Protein AF-A0A2T1E1S4-F1 (afdb_monomer)

Foldseek 3Di:
DAEEEAEDAAAACVDDDPNVVVVVVCVVCVVVVYHYAYEYDPVRQVNNPDPRYHHPDPDD

Secondary structure (DSSP, 8-state):
--EEEEE-S---TTSSSHHHHHHHHHHHHHHTT-EEEEEE-HHHHHHH--TTEEESS---

pLDDT: mean 83.72, std 11.53, range [42.34, 95.38]

Nearest PDB structures (foldseek):
  2gek-assembly1_A  TM=8.038E-01  e=6.725E-02  Mycolicibacterium smegmatis MC2 155
  4nc9-assembly5_A  TM=7.922E-01  e=1.147E-01  Mycolicibacterium smegmatis MC2 155
  4n9w-assembly1_A  TM=7.965E-01  e=3.568E-01  Mycolicibacterium smegmatis MC2 155
  7vfm-assembly2_C  TM=7.602E-01  e=1.187E+00  Staphylococcus aureus subsp. aureus USA300
  7qnt-assembly1_AAA  TM=6.929E-01  e=7.950E-01  Staphylococcus epidermidis

Mean predicted aligned error: 5.13 Å

Radius of gyration: 11.21 Å; Cα contacts (8 Å, |Δi|>4): 86; chains: 1; bounding box: 27×29×24 Å

Organism: NCBI:txid2107698

Structure (mmCIF, N/CA/C/O backbone):
data_AF-A0A2T1E1S4-F1
#
_entry.id   AF-A0A2T1E1S4-F1
#
l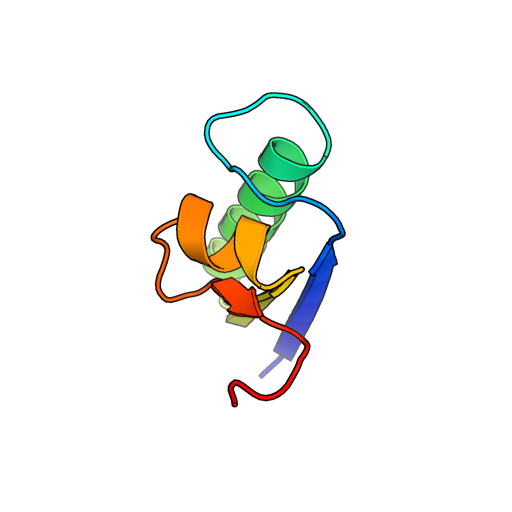oop_
_atom_site.group_PDB
_atom_site.id
_atom_site.type_symbol
_atom_site.label_atom_id
_atom_site.label_alt_id
_atom_site.label_comp_id
_atom_site.label_asym_id
_atom_site.label_entity_id
_atom_site.label_seq_id
_atom_site.pdbx_PDB_ins_code
_atom_site.Cartn_x
_atom_site.Cartn_y
_atom_site.Cartn_z
_atom_site.occupancy
_atom_site.B_iso_or_equiv
_atom_site.auth_seq_id
_atom_site.auth_comp_id
_atom_site.auth_asym_id
_atom_site.auth_atom_id
_atom_site.pdbx_PDB_model_num
ATOM 1 N N . MET A 1 1 ? -18.250 -1.097 8.333 1.00 75.75 1 MET A N 1
ATOM 2 C CA . MET A 1 1 ? -16.779 -1.133 8.187 1.00 75.75 1 MET A CA 1
ATOM 3 C C . MET A 1 1 ? -16.465 -0.829 6.732 1.00 75.75 1 MET A C 1
ATOM 5 O O . MET A 1 1 ? -17.060 -1.466 5.875 1.00 75.75 1 MET A O 1
ATOM 9 N N . ILE A 1 2 ? -15.647 0.187 6.452 1.00 91.69 2 ILE A N 1
ATOM 10 C CA . ILE A 1 2 ? -15.339 0.622 5.080 1.00 91.69 2 ILE A CA 1
ATOM 11 C C . ILE A 1 2 ? -14.005 -0.002 4.663 1.00 91.69 2 ILE A C 1
ATOM 13 O O . ILE A 1 2 ? -13.038 0.063 5.422 1.00 91.69 2 ILE A O 1
ATOM 17 N N . HIS A 1 3 ? -13.971 -0.580 3.463 1.00 92.81 3 HIS A N 1
ATOM 18 C CA . HIS A 1 3 ? -12.754 -1.059 2.812 1.00 92.81 3 HIS A CA 1
ATOM 19 C C . HIS A 1 3 ? -12.534 -0.288 1.517 1.00 92.81 3 HIS A C 1
ATOM 21 O O . HIS A 1 3 ? -13.454 -0.156 0.711 1.00 92.81 3 HIS A O 1
ATOM 27 N N . VAL A 1 4 ? -11.315 0.206 1.320 1.00 94.19 4 VAL A N 1
ATOM 28 C CA . VAL A 1 4 ? -10.928 0.965 0.128 1.00 94.19 4 VAL A CA 1
ATOM 29 C C . VAL A 1 4 ? -9.836 0.217 -0.629 1.00 94.19 4 VAL A C 1
ATOM 31 O O . VAL A 1 4 ? -8.790 -0.110 -0.070 1.00 94.19 4 VAL A O 1
ATOM 34 N N . THR A 1 5 ? -10.055 -0.009 -1.920 1.00 93.00 5 THR A N 1
ATOM 35 C CA . THR A 1 5 ? -9.033 -0.533 -2.830 1.00 93.00 5 THR A CA 1
ATOM 36 C C . THR A 1 5 ? -8.481 0.606 -3.676 1.00 93.00 5 THR A C 1
ATOM 38 O O . THR A 1 5 ? -9.225 1.274 -4.389 1.00 93.00 5 THR A O 1
ATOM 41 N N . LEU A 1 6 ? -7.171 0.824 -3.597 1.00 91.69 6 LEU A N 1
ATOM 42 C CA . LEU A 1 6 ? -6.444 1.836 -4.361 1.00 91.69 6 LEU A CA 1
ATOM 43 C C . LEU A 1 6 ? -5.776 1.146 -5.554 1.00 91.69 6 LEU A C 1
ATOM 45 O O . LEU A 1 6 ? -4.903 0.309 -5.345 1.00 91.69 6 LEU A O 1
ATOM 49 N N . ILE A 1 7 ? -6.169 1.467 -6.788 1.00 90.06 7 ILE A N 1
ATOM 50 C CA . ILE A 1 7 ? -5.545 0.904 -7.997 1.00 90.06 7 ILE A CA 1
ATOM 51 C C . ILE A 1 7 ? -4.504 1.897 -8.518 1.00 90.06 7 ILE A C 1
ATOM 53 O O . ILE A 1 7 ? -4.851 3.025 -8.860 1.00 90.06 7 ILE A O 1
ATOM 57 N N . ALA A 1 8 ? -3.241 1.479 -8.587 1.00 86.38 8 ALA A N 1
ATOM 58 C CA . ALA A 1 8 ? -2.121 2.322 -9.003 1.00 86.38 8 ALA A CA 1
ATOM 59 C C . ALA A 1 8 ? -1.214 1.606 -10.017 1.00 86.38 8 ALA A C 1
ATOM 61 O O . ALA A 1 8 ? -0.952 0.412 -9.890 1.00 86.38 8 ALA A O 1
ATOM 62 N N . GLY A 1 9 ? -0.706 2.329 -11.021 1.00 82.00 9 GLY A N 1
ATOM 63 C CA . GLY A 1 9 ? 0.189 1.769 -12.045 1.00 82.00 9 GLY A CA 1
ATOM 64 C C . GLY A 1 9 ? 1.554 1.354 -11.484 1.00 82.00 9 GLY A C 1
ATOM 65 O O . GLY A 1 9 ? 1.876 0.166 -11.450 1.00 82.00 9 GLY A O 1
ATOM 66 N N . THR A 1 10 ? 2.330 2.334 -11.017 1.00 78.00 10 THR A N 1
ATOM 67 C CA . THR A 1 10 ? 3.552 2.137 -10.227 1.00 78.00 10 THR A CA 1
ATOM 68 C C . THR A 1 10 ? 3.261 2.438 -8.758 1.00 78.00 10 THR A C 1
ATOM 70 O O . THR A 1 10 ? 2.475 3.333 -8.438 1.00 78.00 10 THR A O 1
ATOM 73 N N . TYR A 1 11 ? 3.879 1.688 -7.850 1.00 79.94 11 TYR A N 1
ATOM 74 C CA . TYR A 1 11 ? 3.781 1.938 -6.416 1.00 79.94 11 TYR A CA 1
ATOM 75 C C . TYR A 1 11 ? 5.118 1.633 -5.749 1.00 79.94 11 TYR A C 1
ATOM 77 O O . TYR A 1 11 ? 5.408 0.497 -5.392 1.00 79.94 11 TYR A O 1
ATOM 85 N N . GLU A 1 12 ? 5.928 2.673 -5.586 1.00 79.50 12 GLU A N 1
ATOM 86 C CA . GLU A 1 12 ? 7.166 2.627 -4.821 1.00 79.50 12 GLU A CA 1
ATOM 87 C C . GLU A 1 12 ? 7.125 3.772 -3.793 1.00 79.50 12 GLU A C 1
ATOM 89 O O . GLU A 1 12 ? 7.362 4.925 -4.154 1.00 79.50 12 GLU A O 1
ATOM 94 N N . PRO A 1 13 ? 6.742 3.502 -2.528 1.00 68.75 13 PRO A N 1
ATOM 95 C CA . PRO A 1 13 ? 6.471 4.554 -1.540 1.00 68.75 13 PRO A CA 1
ATOM 96 C C . PRO A 1 13 ? 7.695 5.412 -1.186 1.00 68.75 13 PRO A C 1
ATOM 98 O O . PRO A 1 13 ? 7.549 6.508 -0.651 1.00 68.75 13 PRO A O 1
ATOM 101 N N . THR A 1 14 ? 8.899 4.917 -1.472 1.00 70.38 14 THR A N 1
ATOM 102 C CA . THR A 1 14 ? 10.175 5.625 -1.308 1.00 70.38 14 THR A CA 1
ATOM 103 C C . THR A 1 14 ? 10.423 6.666 -2.404 1.00 70.38 14 THR A C 1
ATOM 105 O O . THR A 1 14 ? 11.309 7.505 -2.244 1.00 70.38 14 THR A O 1
ATOM 108 N N . GLN A 1 15 ? 9.647 6.652 -3.495 1.00 74.00 15 GLN A N 1
ATOM 109 C CA . GLN A 1 15 ? 9.738 7.616 -4.590 1.00 74.00 15 GLN A CA 1
ATOM 110 C C . GLN A 1 15 ? 8.684 8.730 -4.474 1.00 74.00 15 GLN A C 1
ATOM 112 O O . GLN A 1 15 ? 7.573 8.541 -3.978 1.00 74.00 15 GLN A O 1
ATOM 117 N N . CYS A 1 16 ? 9.030 9.924 -4.962 1.00 71.94 16 CYS A N 1
ATOM 118 C CA . CYS A 1 16 ? 8.127 11.077 -4.999 1.00 71.94 16 CYS A CA 1
ATOM 119 C C . CYS A 1 16 ? 6.957 10.889 -5.987 1.00 71.94 16 CYS A C 1
ATOM 121 O O . CYS A 1 16 ? 7.020 10.092 -6.920 1.00 71.94 16 CYS A O 1
ATOM 123 N N . GLY A 1 17 ? 5.902 11.694 -5.818 1.00 83.19 17 GLY A N 1
ATOM 124 C CA . GLY A 1 17 ? 4.746 11.738 -6.720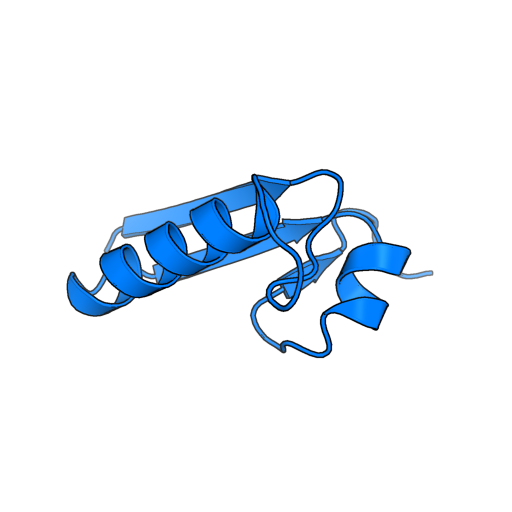 1.00 83.19 17 GLY A CA 1
ATOM 125 C C . GLY A 1 17 ? 3.577 10.870 -6.256 1.00 83.19 17 GLY A C 1
ATOM 126 O O . GLY A 1 17 ? 3.352 10.702 -5.058 1.00 83.19 17 GLY A O 1
ATOM 127 N N . VAL A 1 18 ? 2.833 10.309 -7.214 1.00 83.38 18 VAL A N 1
ATOM 128 C CA . VAL A 1 18 ? 1.557 9.612 -6.960 1.00 83.38 18 VAL A CA 1
ATOM 129 C C . VAL A 1 18 ? 1.708 8.438 -5.983 1.00 83.38 18 VAL A C 1
ATOM 131 O O . VAL A 1 18 ? 0.797 8.185 -5.196 1.00 83.38 18 VAL A O 1
ATOM 134 N N . ALA A 1 19 ? 2.854 7.747 -5.967 1.00 84.44 19 ALA A N 1
ATOM 135 C CA . ALA A 1 19 ? 3.118 6.664 -5.016 1.00 84.44 19 ALA A CA 1
ATOM 136 C C . ALA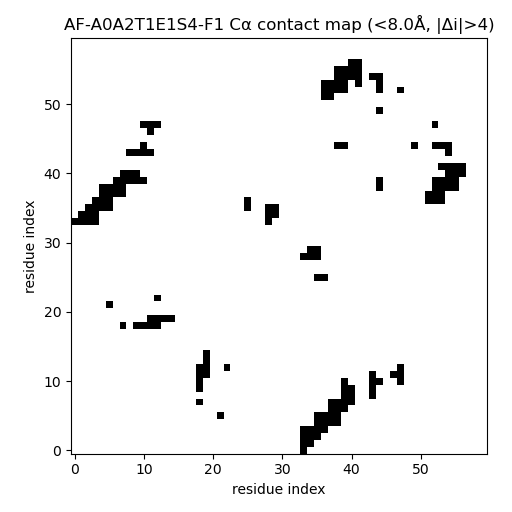 A 1 19 ? 3.184 7.164 -3.557 1.00 84.44 19 ALA A C 1
ATOM 138 O O . ALA A 1 19 ? 2.550 6.575 -2.679 1.00 84.44 19 ALA A O 1
ATOM 139 N N . ASN A 1 20 ? 3.870 8.287 -3.315 1.00 85.75 20 ASN A N 1
ATOM 140 C CA . ASN A 1 20 ? 3.934 8.948 -2.007 1.00 85.75 20 ASN A CA 1
ATOM 141 C C . ASN A 1 20 ? 2.556 9.474 -1.575 1.00 85.75 20 ASN A C 1
ATOM 143 O O . ASN A 1 20 ? 2.132 9.251 -0.443 1.00 85.75 20 ASN A O 1
ATOM 147 N N . ASP A 1 21 ? 1.808 10.108 -2.482 1.00 89.81 21 ASP A N 1
ATOM 148 C CA . ASP A 1 21 ? 0.455 10.588 -2.172 1.00 89.81 21 ASP A CA 1
ATOM 149 C C . ASP A 1 21 ? -0.499 9.430 -1.845 1.00 89.81 21 ASP A C 1
ATOM 151 O O . ASP A 1 21 ? -1.294 9.513 -0.905 1.00 89.81 21 ASP A O 1
ATOM 155 N N . THR A 1 22 ? -0.365 8.307 -2.555 1.00 90.44 22 THR A N 1
ATOM 156 C CA . THR A 1 22 ? -1.132 7.082 -2.292 1.00 90.44 22 THR A CA 1
ATOM 157 C C . THR A 1 22 ? -0.797 6.499 -0.916 1.00 90.44 22 THR A C 1
ATOM 159 O O . THR A 1 22 ? -1.706 6.101 -0.186 1.00 90.44 22 THR A O 1
ATOM 162 N N . ASP A 1 23 ? 0.477 6.476 -0.508 1.00 89.81 23 ASP A N 1
ATOM 163 C CA . ASP A 1 23 ? 0.854 6.007 0.832 1.00 89.81 23 ASP A CA 1
ATOM 164 C C . ASP A 1 23 ? 0.408 6.965 1.951 1.00 89.81 23 ASP A C 1
ATOM 166 O O . ASP A 1 23 ? -0.088 6.523 2.995 1.00 89.81 23 ASP A O 1
ATOM 170 N N . ARG A 1 24 ? 0.466 8.282 1.715 1.00 92.19 24 ARG A N 1
ATOM 171 C CA . ARG A 1 24 ? -0.085 9.290 2.636 1.00 92.19 24 ARG A CA 1
ATOM 172 C C . ARG A 1 24 ? -1.586 9.120 2.826 1.00 92.19 24 ARG A C 1
ATOM 174 O O . ARG A 1 24 ? -2.053 9.159 3.969 1.00 92.19 24 ARG A O 1
ATO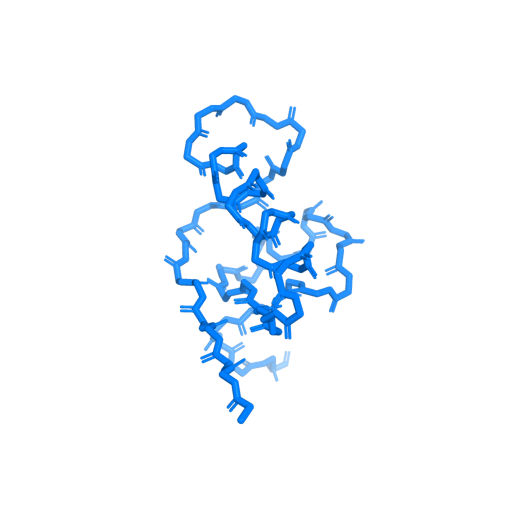M 181 N N . LEU A 1 25 ? -2.331 8.897 1.743 1.00 92.62 25 LEU A N 1
ATOM 182 C CA . LEU A 1 25 ? -3.765 8.616 1.788 1.00 92.6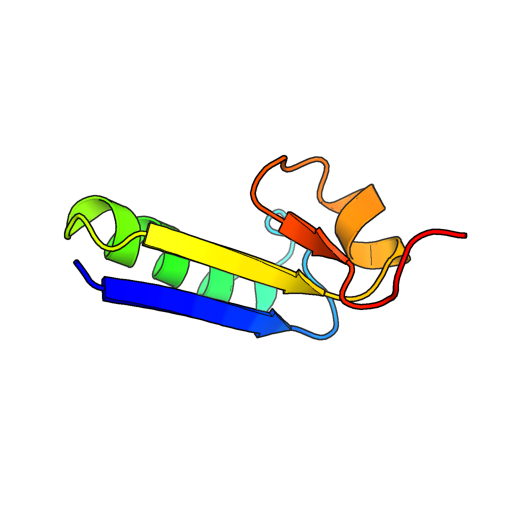2 25 LEU A CA 1
ATOM 183 C C . LEU A 1 25 ? -4.048 7.332 2.576 1.00 92.62 25 LEU A C 1
ATOM 185 O O . LEU A 1 25 ? -4.842 7.355 3.514 1.00 92.62 25 LEU A O 1
ATOM 189 N N . ARG A 1 26 ? -3.347 6.237 2.259 1.00 92.44 26 ARG A N 1
ATOM 190 C CA . ARG A 1 26 ? -3.454 4.949 2.966 1.00 92.44 26 ARG A CA 1
ATOM 191 C C . ARG A 1 26 ? -3.225 5.107 4.472 1.00 92.44 26 ARG A C 1
ATOM 193 O O . ARG A 1 26 ? -3.994 4.597 5.286 1.00 92.44 26 ARG A O 1
ATOM 200 N N . THR A 1 27 ? -2.203 5.872 4.845 1.00 92.00 27 THR A N 1
ATOM 201 C CA . THR A 1 27 ? -1.871 6.168 6.242 1.00 92.00 27 THR A CA 1
ATOM 202 C C . THR A 1 27 ? -2.981 6.954 6.943 1.00 92.00 27 THR A C 1
ATOM 204 O O . THR A 1 27 ? -3.312 6.655 8.090 1.00 92.00 27 THR A O 1
ATOM 207 N N . HIS A 1 28 ? -3.588 7.938 6.274 1.00 95.25 28 HIS A N 1
ATOM 208 C CA . HIS A 1 28 ? -4.705 8.700 6.842 1.00 95.25 28 HIS A CA 1
ATOM 209 C C . HIS A 1 28 ? -5.974 7.857 6.982 1.00 95.25 28 HIS A C 1
ATOM 211 O O . HIS A 1 28 ? -6.627 7.927 8.019 1.00 95.25 28 HIS A O 1
ATOM 217 N N . LEU A 1 29 ? -6.287 7.011 5.998 1.00 94.38 29 LEU A N 1
ATOM 218 C CA . LEU A 1 29 ? -7.409 6.072 6.080 1.00 94.38 29 LEU A CA 1
ATOM 219 C C . LEU A 1 29 ? -7.257 5.128 7.278 1.00 94.38 29 LEU A C 1
ATOM 221 O O . LEU A 1 29 ? -8.196 4.975 8.057 1.00 94.38 29 LEU A O 1
ATOM 225 N N . ASN A 1 30 ? -6.055 4.586 7.494 1.00 92.38 30 ASN A N 1
ATOM 226 C CA . ASN A 1 30 ? -5.780 3.725 8.643 1.00 92.38 30 ASN A CA 1
ATOM 227 C C . ASN A 1 30 ? -6.003 4.453 9.985 1.00 92.38 30 ASN A C 1
ATOM 229 O O . ASN A 1 30 ? -6.619 3.901 10.892 1.00 92.38 30 ASN A O 1
ATOM 233 N N . LYS A 1 31 ? -5.585 5.725 10.101 1.00 95.00 31 LYS A N 1
ATOM 234 C CA . LYS A 1 31 ? -5.843 6.556 11.298 1.00 95.00 31 LYS A CA 1
ATOM 235 C C . LYS A 1 31 ? -7.335 6.777 11.570 1.00 95.00 31 LYS A C 1
ATOM 237 O O . LYS A 1 31 ? -7.713 6.987 12.716 1.00 95.00 31 LYS A O 1
ATOM 242 N N . LEU A 1 32 ? -8.171 6.721 10.535 1.00 95.31 32 LEU A N 1
ATOM 243 C CA . LEU A 1 32 ? -9.629 6.817 10.637 1.00 95.31 32 LEU A CA 1
ATOM 244 C C . LEU A 1 32 ? -10.306 5.450 10.852 1.00 95.31 32 LEU A C 1
ATOM 246 O O . LEU A 1 32 ? -11.531 5.362 10.824 1.00 95.31 32 LEU A O 1
ATOM 250 N N . GLY A 1 33 ? -9.533 4.373 11.032 1.00 94.75 33 GLY A N 1
ATOM 251 C CA . GLY A 1 33 ? -10.057 3.010 11.156 1.00 94.75 33 GLY A CA 1
ATOM 252 C C . GLY A 1 33 ? -10.589 2.428 9.841 1.00 94.75 33 GLY A C 1
ATOM 253 O O . GLY A 1 33 ? -11.310 1.430 9.856 1.00 94.75 33 GLY A O 1
ATOM 254 N N . VAL A 1 34 ? -10.256 3.040 8.700 1.00 95.38 34 VAL A N 1
ATOM 255 C CA . VAL A 1 34 ? -10.629 2.557 7.368 1.00 95.38 34 VAL A CA 1
ATOM 256 C C . VAL A 1 34 ? -9.535 1.631 6.851 1.00 95.38 34 VAL A C 1
ATOM 258 O O . VAL A 1 34 ? -8.376 2.024 6.697 1.00 95.38 34 VAL A O 1
ATOM 261 N N . GLN A 1 35 ? -9.911 0.390 6.547 1.00 93.44 35 GLN A N 1
ATOM 262 C CA . GLN A 1 35 ? -8.985 -0.577 5.973 1.00 93.44 35 GLN A CA 1
ATOM 263 C C . GLN A 1 35 ? -8.747 -0.259 4.497 1.00 93.44 35 GLN A C 1
ATOM 265 O O . GLN A 1 35 ? -9.674 0.081 3.758 1.00 93.44 35 GLN A O 1
ATOM 270 N N . SER A 1 36 ? -7.496 -0.370 4.056 1.00 93.12 36 SER A N 1
ATOM 271 C CA . SER A 1 36 ? -7.129 -0.099 2.669 1.00 93.12 36 SER A CA 1
ATOM 272 C C . SER A 1 36 ? -6.068 -1.060 2.147 1.00 93.12 36 SER A C 1
ATOM 274 O O . SER A 1 36 ? -5.184 -1.493 2.886 1.00 93.12 36 SER A O 1
ATOM 276 N N . VAL A 1 37 ? -6.169 -1.383 0.858 1.00 92.88 37 VAL A N 1
ATOM 277 C CA . VAL A 1 37 ? -5.212 -2.217 0.120 1.00 92.88 37 VAL A CA 1
ATOM 278 C C . VAL A 1 37 ? -4.825 -1.515 -1.176 1.00 92.88 37 VAL A C 1
ATOM 280 O O . VAL A 1 37 ? -5.677 -0.921 -1.840 1.00 92.88 37 VAL A O 1
ATOM 283 N N . VAL A 1 38 ? -3.546 -1.578 -1.541 1.00 91.88 38 VAL A N 1
ATOM 284 C CA . VAL A 1 38 ? -3.068 -1.073 -2.834 1.00 91.88 38 VAL A CA 1
ATOM 285 C C . VAL A 1 38 ? -2.977 -2.238 -3.810 1.00 91.88 38 VAL A C 1
ATOM 287 O O . VAL A 1 38 ? -2.339 -3.241 -3.506 1.00 91.88 38 VAL A O 1
ATOM 290 N N . MET A 1 39 ? -3.604 -2.110 -4.975 1.00 91.75 39 MET A N 1
ATOM 291 C CA . MET A 1 39 ? -3.475 -3.026 -6.103 1.00 91.75 39 MET A CA 1
ATOM 292 C C . MET A 1 39 ? -2.640 -2.369 -7.200 1.00 91.75 39 MET A C 1
ATOM 294 O O . MET A 1 39 ? -2.968 -1.282 -7.672 1.00 91.75 39 MET A O 1
ATOM 298 N N . THR A 1 40 ? -1.561 -3.023 -7.616 1.00 89.62 40 THR A N 1
ATOM 299 C CA . THR A 1 40 ? -0.619 -2.486 -8.604 1.00 89.62 40 THR A CA 1
ATOM 300 C C . THR A 1 40 ? -0.088 -3.571 -9.542 1.00 89.62 40 THR A C 1
ATOM 302 O O . THR A 1 40 ? -0.551 -4.713 -9.507 1.00 89.62 40 THR A O 1
ATOM 305 N N . THR A 1 41 ? 0.813 -3.219 -10.455 1.00 87.12 41 THR A N 1
ATOM 306 C CA . THR A 1 41 ? 1.472 -4.190 -11.340 1.00 87.12 41 THR A CA 1
ATOM 307 C C . THR A 1 41 ? 2.318 -5.182 -10.534 1.00 87.12 41 THR A C 1
ATOM 309 O O . THR A 1 41 ? 2.703 -4.905 -9.400 1.00 87.12 41 THR A O 1
ATOM 312 N N . TYR A 1 42 ? 2.596 -6.364 -11.092 1.00 85.31 42 TYR A N 1
ATOM 313 C CA . TYR A 1 42 ? 3.414 -7.378 -10.414 1.00 85.31 42 TYR A CA 1
ATOM 314 C C . TYR A 1 42 ? 4.803 -6.839 -10.045 1.00 85.31 42 TYR A C 1
ATOM 316 O O . TYR A 1 42 ? 5.209 -6.947 -8.890 1.00 85.31 42 TYR A O 1
ATOM 324 N N . ASP A 1 43 ? 5.470 -6.181 -10.995 1.00 84.31 43 ASP A N 1
ATOM 325 C CA . ASP A 1 43 ? 6.807 -5.619 -10.790 1.00 84.31 43 ASP A CA 1
ATOM 326 C C . ASP A 1 43 ? 6.800 -4.555 -9.688 1.00 84.31 43 ASP A C 1
ATOM 328 O O . ASP A 1 43 ? 7.628 -4.594 -8.782 1.00 84.31 43 ASP A O 1
ATOM 332 N N . ALA A 1 44 ? 5.810 -3.656 -9.691 1.00 83.50 44 ALA A N 1
ATOM 333 C CA . ALA A 1 44 ? 5.673 -2.653 -8.639 1.00 83.50 44 ALA A CA 1
ATOM 334 C C . ALA A 1 44 ? 5.374 -3.279 -7.266 1.00 83.50 44 ALA A C 1
ATOM 336 O O . ALA A 1 44 ? 5.921 -2.838 -6.258 1.00 83.50 44 ALA A O 1
ATOM 337 N N . ALA A 1 45 ? 4.537 -4.320 -7.209 1.00 85.38 45 ALA A N 1
ATOM 338 C CA . ALA A 1 45 ? 4.235 -5.017 -5.961 1.00 85.38 45 ALA A CA 1
ATOM 339 C C . ALA A 1 45 ? 5.474 -5.726 -5.384 1.00 85.38 45 ALA A C 1
ATOM 341 O O . ALA A 1 45 ? 5.681 -5.684 -4.171 1.00 85.38 45 ALA A O 1
ATOM 342 N N . GLN A 1 46 ? 6.311 -6.325 -6.238 1.00 85.06 46 GLN A N 1
ATOM 343 C CA . GLN A 1 46 ? 7.587 -6.925 -5.837 1.00 85.06 46 GLN A CA 1
ATOM 344 C C . GLN A 1 46 ? 8.576 -5.874 -5.317 1.00 85.06 46 GLN A C 1
ATOM 346 O O . GLN A 1 46 ? 9.173 -6.061 -4.257 1.00 85.06 46 GLN A O 1
ATOM 351 N N . THR A 1 47 ? 8.703 -4.740 -6.011 1.00 83.88 47 THR A N 1
ATOM 352 C CA . THR A 1 47 ? 9.584 -3.637 -5.595 1.00 83.88 47 THR A CA 1
ATOM 353 C C . THR A 1 47 ? 9.144 -3.005 -4.275 1.00 83.88 47 THR A C 1
ATOM 355 O O . THR A 1 47 ? 9.984 -2.673 -3.443 1.00 83.88 47 THR A O 1
ATOM 358 N N . ALA A 1 48 ? 7.835 -2.869 -4.042 1.00 81.12 48 ALA A N 1
ATOM 359 C CA . ALA A 1 48 ? 7.304 -2.224 -2.843 1.00 81.12 48 ALA A CA 1
ATOM 360 C C . ALA A 1 48 ? 7.638 -2.961 -1.534 1.00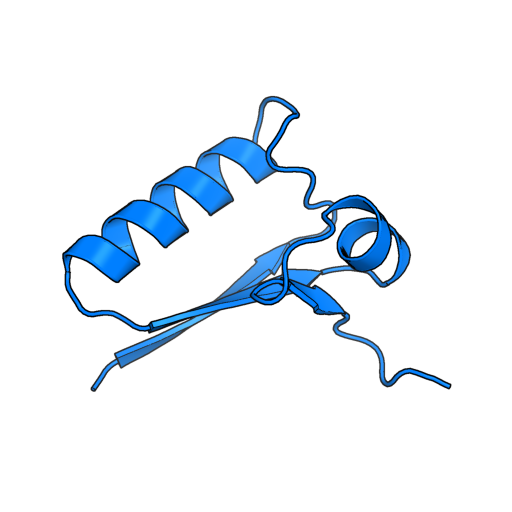 81.12 48 ALA A C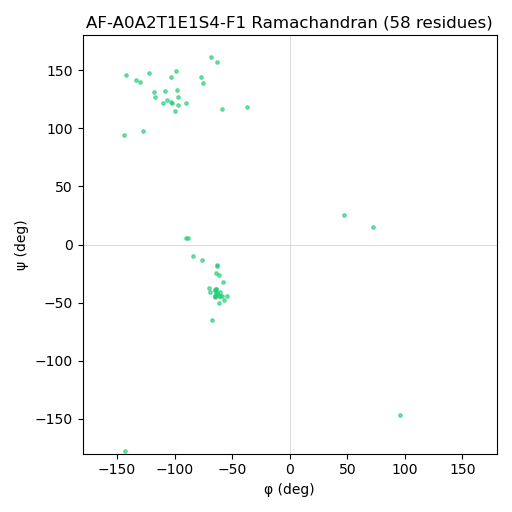 1
ATOM 362 O O . ALA A 1 48 ? 7.592 -2.335 -0.475 1.00 81.12 48 ALA A O 1
ATOM 363 N N . GLN A 1 49 ? 7.892 -4.278 -1.588 1.00 78.00 49 GLN A N 1
ATOM 364 C CA . GLN A 1 49 ? 8.174 -5.151 -0.433 1.00 78.00 49 GLN A CA 1
ATOM 365 C C . GLN A 1 49 ? 7.202 -4.971 0.757 1.00 78.00 49 GLN A C 1
ATOM 367 O O . GLN A 1 49 ? 7.530 -5.256 1.909 1.00 78.00 49 GLN A O 1
ATOM 372 N N . ASN A 1 50 ? 5.980 -4.497 0.494 1.00 78.25 50 ASN A N 1
ATOM 373 C CA . ASN A 1 50 ? 4.988 -4.162 1.509 1.00 78.25 50 ASN A CA 1
ATOM 374 C C . ASN A 1 50 ? 3.843 -5.186 1.462 1.00 78.25 50 ASN A C 1
ATOM 376 O O . ASN A 1 50 ? 3.162 -5.288 0.440 1.00 78.25 50 ASN A O 1
ATOM 380 N N . PRO A 1 51 ? 3.555 -5.907 2.561 1.00 79.50 51 PRO A N 1
ATOM 381 C CA . PRO A 1 51 ? 2.546 -6.970 2.572 1.00 79.50 51 PRO A CA 1
ATOM 382 C C . PRO A 1 51 ? 1.113 -6.481 2.290 1.00 79.50 51 PRO A C 1
ATOM 384 O O . PRO A 1 51 ? 0.250 -7.287 1.923 1.00 79.50 51 PRO A O 1
ATOM 387 N N . ASN A 1 52 ? 0.862 -5.172 2.425 1.00 81.62 52 ASN A N 1
ATOM 388 C CA . ASN A 1 52 ? -0.421 -4.512 2.151 1.00 81.62 52 ASN A CA 1
ATOM 389 C C . ASN A 1 52 ? -0.559 -4.009 0.701 1.00 81.62 52 ASN A C 1
ATOM 391 O O . ASN A 1 52 ? -1.536 -3.334 0.368 1.00 81.62 52 ASN A O 1
ATOM 395 N N . VAL A 1 53 ? 0.413 -4.328 -0.153 1.00 84.62 53 VAL A N 1
ATOM 396 C CA . VAL A 1 53 ? 0.386 -4.080 -1.595 1.00 84.62 53 VAL A CA 1
ATOM 397 C C . VAL A 1 53 ? 0.203 -5.421 -2.295 1.00 84.62 53 VAL A C 1
ATOM 399 O O . VAL A 1 53 ? 0.864 -6.403 -1.961 1.00 84.62 53 VAL A O 1
ATOM 402 N N . LYS A 1 54 ? -0.729 -5.486 -3.242 1.00 84.31 54 LYS A N 1
ATOM 403 C CA . LYS A 1 54 ? -1.067 -6.687 -4.008 1.00 84.31 54 LYS A CA 1
ATOM 404 C C . LYS A 1 54 ? -0.896 -6.417 -5.496 1.00 84.31 54 LYS A C 1
ATOM 406 O O . LYS A 1 54 ? -1.137 -5.307 -5.965 1.00 84.31 54 LYS A O 1
ATOM 411 N N . CYS A 1 55 ? -0.512 -7.436 -6.252 1.00 78.81 55 CYS A N 1
ATOM 412 C CA . CYS A 1 55 ? -0.575 -7.377 -7.705 1.00 78.81 55 CYS A CA 1
ATOM 413 C C . CYS A 1 55 ? -2.032 -7.571 -8.175 1.00 78.81 55 CYS A C 1
ATOM 415 O O . CYS A 1 55 ? -2.779 -8.342 -7.573 1.00 78.81 55 CYS A O 1
ATOM 417 N N . TYR A 1 56 ? -2.463 -6.888 -9.242 1.00 73.00 56 TYR A N 1
ATOM 418 C CA . TYR A 1 56 ? -3.819 -7.077 -9.792 1.00 73.00 56 TYR A CA 1
ATOM 419 C C . TYR A 1 56 ? -3.943 -8.269 -10.753 1.00 73.00 56 TYR A C 1
ATOM 421 O O . TYR A 1 56 ? -5.054 -8.634 -11.135 1.00 73.00 56 TYR A O 1
ATOM 429 N N . ARG A 1 57 ? -2.829 -8.887 -11.161 1.00 57.41 57 ARG A N 1
ATOM 430 C CA . ARG A 1 57 ? -2.824 -10.068 -12.031 1.00 57.41 57 ARG A CA 1
ATOM 431 C C . ARG A 1 57 ? -2.550 -11.295 -11.168 1.00 57.41 57 ARG A C 1
ATOM 433 O O . ARG A 1 57 ? -1.534 -11.314 -10.482 1.00 57.41 57 ARG A O 1
ATOM 440 N N . PHE A 1 58 ? -3.459 -12.276 -11.199 1.00 51.59 58 PHE A N 1
ATOM 441 C CA . PHE A 1 58 ? -3.257 -13.614 -10.634 1.00 51.59 58 PHE A CA 1
ATOM 442 C C . PHE A 1 58 ? -1.808 -14.057 -10.872 1.00 51.59 58 PHE A C 1
ATOM 444 O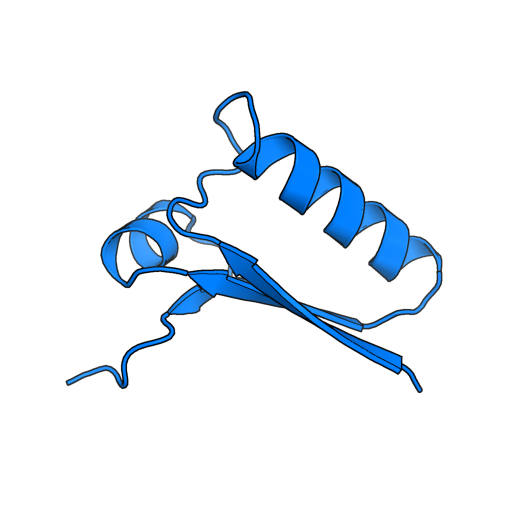 O . PHE A 1 58 ? -1.376 -14.115 -12.024 1.00 51.59 58 PHE A O 1
ATOM 451 N N . CYS A 1 59 ? -1.062 -14.298 -9.791 1.00 46.69 59 CYS A N 1
ATOM 452 C CA . CYS A 1 59 ? 0.263 -14.896 -9.875 1.00 46.69 59 CYS A CA 1
ATOM 453 C C . CYS A 1 59 ? 0.122 -16.263 -10.555 1.00 46.69 59 CYS A C 1
ATOM 455 O O . CYS A 1 59 ? -0.582 -17.129 -10.031 1.00 46.69 59 CYS A O 1
ATOM 457 N N . ALA A 1 60 ? 0.737 -16.408 -11.728 1.00 42.3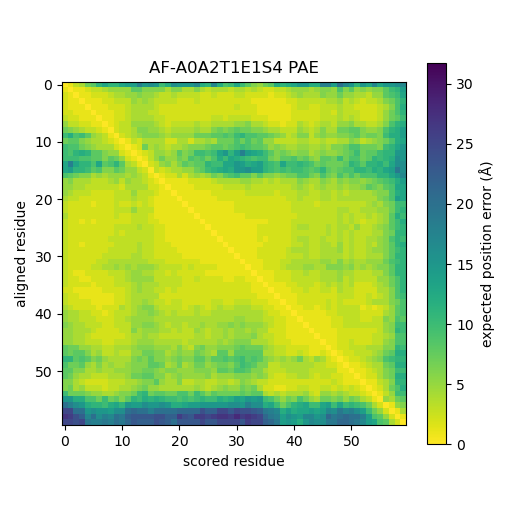4 60 ALA A N 1
ATOM 458 C CA . ALA A 1 60 ? 1.142 -17.704 -12.257 1.00 42.34 60 ALA A CA 1
ATOM 459 C C . ALA A 1 60 ? 2.478 -18.092 -11.616 1.00 42.34 60 ALA A C 1
ATOM 461 O O . ALA A 1 60 ? 3.279 -17.160 -11.361 1.00 42.34 60 ALA A O 1
#

Solvent-accessible surface area (backbone atoms only — not comparable to full-atom values): 3474 Å² total; per-residue (Å²): 136,60,76,46,80,45,80,40,72,66,42,44,65,91,40,85,59,71,26,32,54,51,48,52,48,49,53,52,36,47,76,72,72,30,48,67,40,39,32,22,38,60,69,30,28,63,72,45,74,41,92,61,43,37,47,73,62,83,84,126

Sequence (60 aa):
MIHVTLIAGTYEPTQCGVANDTDRLRTHLNKLGVQSVVMTTYDAAQTAQNPNVKCYRFCA